Protein 9BK7 (pdb70)

Sequence (102 aa):
PKTVVVRLSPSMNEEQAAEIGREAGKAALAAGDRLVFVGPADQSYAAMKAAMEAGLPEVTMYALDFSDAESALKAAEVAEDEGDEEVAEVAREIAEEIKAGG

Radius of gyration: 13.15 Å; Cα contacts (8 Å, |Δi|>4): 170; chains: 1; bounding box: 32×33×23 Å

Foldseek 3Di:
DAEDEAEDEPVDDLVRLLVQLLVVLLVCVVVVYAYEYEYADPSPVNSVVNSVVNPDVDYHYLHAHPPDLVRRLVSLVVQLVDDDPVSVVSSVVSNVCSVPPD

Structure (mmCIF, N/CA/C/O backbone):
data_9BK7
#
_entry.id   9BK7
#
_cell.length_a   75.334
_cell.length_b   75.334
_cell.length_c   108.344
_cell.angle_alpha   90.000
_cell.angle_beta   90.000
_cell.angle_gamma   90.000
#
_symmetry.space_group_name_H-M   'I 41 2 2'
#
loop_
_atom_site.group_PDB
_atom_site.id
_atom_site.type_symbol
_atom_site.label_atom_id
_atom_site.label_alt_id
_atom_site.label_comp_id
_atom_site.label_asym_id
_atom_site.label_entity_id
_atom_site.label_seq_id
_atom_site.pdbx_PDB_ins_code
_atom_site.Cartn_x
_atom_site.Cartn_y
_atom_site.Cartn_z
_atom_site.occupancy
_atom_site.B_iso_or_equiv
_atom_site.auth_seq_id
_atom_site.auth_comp_id
_atom_site.auth_asym_id
_atom_site.auth_atom_id
_atom_site.pdbx_PDB_model_num
ATOM 1 N N . PRO A 1 5 ? 12.34808 -12.18429 -16.49304 1.000 110.02359 1 PRO A N 1
ATOM 2 C CA . PRO A 1 5 ? 12.05239 -13.30589 -15.59311 1.000 100.68404 1 PRO A CA 1
ATOM 3 C C . PRO A 1 5 ? 13.11765 -14.40716 -15.64506 1.000 100.72006 1 PRO A C 1
ATOM 4 O O . PRO A 1 5 ? 13.70926 -14.64018 -16.70125 1.000 108.36782 1 PRO A O 1
ATOM 8 N N . LYS A 1 6 ? 13.35430 -15.06592 -14.51140 1.000 86.50426 2 LYS A N 1
ATOM 9 C CA . LYS A 1 6 ? 14.33459 -16.14105 -14.42863 1.000 86.18681 2 LYS A CA 1
ATOM 10 C C . LYS A 1 6 ? 13.80413 -17.39771 -15.11370 1.000 79.00574 2 LYS A C 1
ATOM 11 O O . LYS A 1 6 ? 12.59444 -17.62819 -15.19127 1.000 74.43946 2 LYS A O 1
ATOM 17 N N . THR A 1 7 ? 14.72214 -18.19969 -15.64086 1.000 71.58152 3 THR A N 1
ATOM 18 C CA . THR A 1 7 ? 14.37450 -19.45854 -16.28124 1.000 72.34703 3 THR A CA 1
ATOM 19 C C . THR A 1 7 ? 14.57071 -20.60329 -15.29430 1.000 58.47103 3 THR A C 1
ATOM 20 O O . THR A 1 7 ? 15.60822 -20.68667 -14.62784 1.000 68.41331 3 THR A O 1
ATOM 24 N N . VAL A 1 8 ? 13.56063 -21.46340 -15.18696 1.000 57.19677 4 VAL A N 1
ATOM 25 C CA . VAL A 1 8 ? 13.63515 -22.70721 -14.42652 1.000 56.00351 4 VAL A CA 1
ATOM 26 C C . VAL A 1 8 ? 13.68075 -23.86014 -15.42053 1.000 49.94300 4 VAL A C 1
ATOM 27 O O . VAL A 1 8 ? 12.75789 -24.03242 -16.22744 1.000 60.03560 4 VAL A O 1
ATOM 31 N N . VAL A 1 9 ? 14.74626 -24.65258 -15.36341 1.000 46.86679 5 VAL A N 1
ATOM 32 C CA . VAL A 1 9 ? 14.93166 -25.78109 -16.26780 1.000 48.81883 5 VAL A CA 1
ATOM 33 C C . VAL A 1 9 ? 14.51139 -27.06130 -15.55775 1.000 48.92469 5 VAL A C 1
ATOM 34 O O . VAL A 1 9 ? 14.88520 -27.29923 -14.40260 1.000 44.88412 5 VAL A O 1
ATOM 38 N N . VAL A 1 10 ? 13.71938 -27.87700 -16.24240 1.000 50.30499 6 VAL A N 1
ATOM 39 C CA . VAL A 1 10 ? 13.21837 -29.13388 -15.70632 1.000 46.99994 6 VAL A CA 1
ATOM 40 C C . VAL A 1 10 ? 13.87264 -30.26957 -16.47992 1.000 50.75511 6 VAL A C 1
ATOM 41 O O . VAL A 1 10 ? 13.77503 -30.32680 -17.71373 1.000 40.10281 6 VAL A O 1
ATOM 45 N N . ARG A 1 11 ? 14.53297 -31.17353 -15.75550 1.000 52.41418 7 ARG A N 1
ATOM 46 C CA . ARG A 1 11 ? 15.19455 -32.33441 -16.34026 1.000 50.49277 7 ARG A CA 1
ATOM 47 C C . ARG A 1 11 ? 14.25635 -33.53338 -16.26676 1.000 59.11047 7 ARG A C 1
ATOM 48 O O . ARG A 1 11 ? 13.80268 -33.90685 -15.17938 1.000 57.40365 7 ARG A O 1
ATOM 56 N N . LEU A 1 12 ? 13.97679 -34.13577 -17.42024 1.000 51.49786 8 LEU A N 1
ATOM 57 C CA . LEU A 1 12 ? 13.07024 -35.26975 -17.52342 1.000 54.64618 8 LEU A CA 1
ATOM 58 C C . LEU A 1 12 ? 13.85345 -36.49586 -17.96451 1.000 66.40459 8 LEU A C 1
ATOM 59 O O . LEU A 1 12 ? 14.66175 -36.42153 -18.89647 1.000 74.88427 8 LEU A O 1
ATOM 64 N N . SER A 1 13 ? 13.61570 -37.61581 -17.29261 1.000 72.06094 9 SER A N 1
ATOM 65 C CA . SER A 1 13 ? 14.35684 -38.84465 -17.53595 1.000 77.67948 9 SER A CA 1
ATOM 66 C C . SER A 1 13 ? 13.50632 -39.84280 -18.31324 1.000 77.99827 9 SER A C 1
ATOM 67 O O . SER A 1 13 ? 12.28304 -39.89259 -18.12779 1.000 74.33327 9 SER A O 1
ATOM 70 N N . PRO A 1 14 ? 14.11283 -40.64178 -19.19779 1.000 76.02184 10 PRO A N 1
ATOM 71 C CA . PRO A 1 14 ? 13.32835 -41.66067 -19.91884 1.000 69.28538 10 PRO A CA 1
ATOM 72 C C . PRO A 1 14 ? 12.74875 -42.73660 -19.01414 1.000 69.7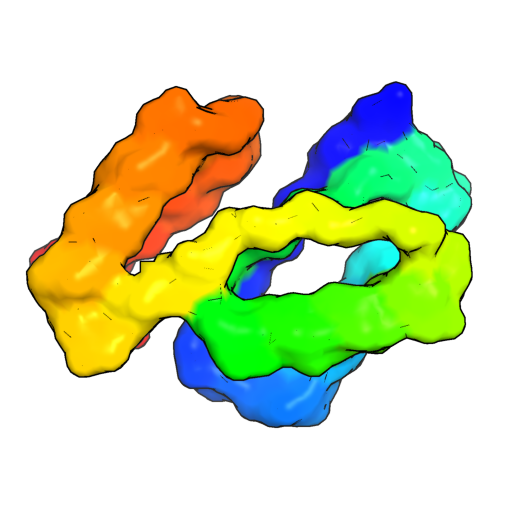1350 10 PRO A C 1
ATOM 73 O O . PRO A 1 14 ? 11.85093 -43.46869 -19.44768 1.000 83.33090 10 PRO A O 1
ATOM 77 N N . SER A 1 15 ? 13.22886 -42.85662 -17.77442 1.000 66.06256 11 SER A N 1
ATOM 78 C CA . SER A 1 15 ? 12.66498 -43.80700 -16.82332 1.000 69.74636 11 SER A CA 1
ATOM 79 C C . SER A 1 15 ? 11.40154 -43.28681 -16.14854 1.000 72.94335 11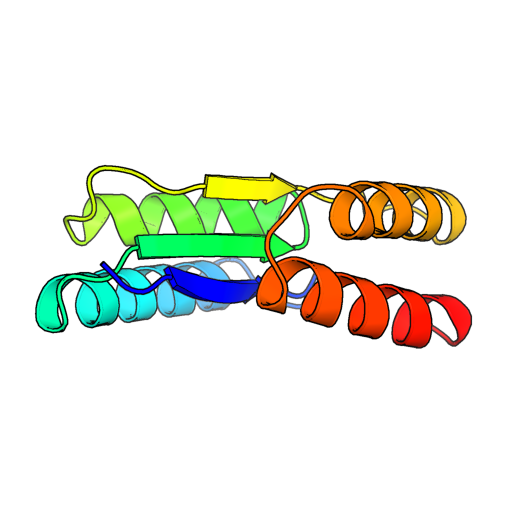 SER A C 1
ATOM 80 O O . SER A 1 15 ? 10.65807 -44.07931 -15.55940 1.000 79.05523 11 SER A O 1
ATOM 83 N N . MET A 1 16 ? 11.15807 -41.97932 -16.20529 1.000 81.13816 12 MET A N 1
ATOM 84 C CA . MET A 1 16 ? 9.94499 -41.40592 -15.64047 1.000 64.78159 12 MET A CA 1
ATOM 85 C C . MET A 1 16 ? 8.71924 -41.98765 -16.32519 1.000 68.60758 12 MET A C 1
ATOM 86 O O . MET A 1 16 ? 8.68964 -42.14833 -17.54863 1.000 72.19010 12 MET A O 1
ATOM 91 N N . ASN A 1 17 ? 7.69942 -42.29859 -15.53503 1.000 61.23267 13 ASN A N 1
ATOM 92 C CA . ASN A 1 17 ? 6.46635 -42.79903 -16.11110 1.000 62.85197 13 ASN A CA 1
ATOM 93 C C . ASN A 1 17 ? 5.53387 -41.63215 -16.43893 1.000 64.79541 13 ASN A C 1
ATOM 94 O O . ASN A 1 17 ? 5.86913 -40.45407 -16.27374 1.000 60.72815 13 ASN A O 1
ATOM 99 N N . GLU A 1 18 ? 4.33941 -41.97744 -16.91366 1.000 62.12988 14 GLU A N 1
ATOM 100 C CA . GLU A 1 18 ? 3.36278 -40.97092 -17.30860 1.000 56.79669 14 GLU A CA 1
ATOM 101 C C . GLU A 1 18 ? 2.91872 -40.13303 -16.11344 1.000 56.11649 14 GLU A C 1
ATOM 102 O O . GLU A 1 18 ? 2.75680 -38.91066 -16.22167 1.000 55.70551 14 GLU A O 1
ATOM 108 N N . GLU A 1 19 ? 2.75291 -40.77356 -14.95507 0.970 54.62143 15 GLU A N 1
ATOM 109 C CA . GLU A 1 19 ? 2.30661 -40.07922 -13.75270 0.970 49.39859 15 GLU A CA 1
ATOM 110 C C . GLU A 1 19 ? 3.39060 -39.17208 -13.17821 0.970 51.50501 15 GLU A C 1
ATOM 111 O O . GLU A 1 19 ? 3.08755 -38.08531 -12.66891 0.970 52.45747 15 GLU A O 1
ATOM 117 N N . GLN A 1 20 ? 4.65248 -39.61380 -13.20974 1.000 46.76437 16 GLN A N 1
ATOM 118 C CA . GLN A 1 20 ? 5.72895 -38.80348 -12.64416 1.000 54.97165 16 GLN A CA 1
ATOM 119 C C . GLN A 1 20 ? 5.97773 -37.56067 -13.48291 1.000 64.05496 16 GLN A C 1
ATOM 120 O O . GLN A 1 20 ? 6.19951 -36.47139 -12.93993 1.000 59.91240 16 GLN A O 1
ATOM 126 N N . ALA A 1 21 ? 5.95623 -37.70904 -14.80921 1.000 46.21407 17 ALA A N 1
ATOM 127 C CA . ALA A 1 21 ? 6.17993 -36.56653 -15.68469 1.000 48.25750 17 ALA A CA 1
ATOM 128 C C . ALA A 1 21 ? 5.07104 -35.53332 -15.53069 1.000 46.03225 17 ALA A C 1
ATOM 129 O O . ALA A 1 21 ? 5.33801 -34.32600 -15.51989 1.000 44.36843 17 ALA A O 1
ATOM 131 N N . ALA A 1 22 ? 3.82338 -35.98858 -15.38511 1.000 49.69917 18 ALA A N 1
ATOM 132 C CA . ALA A 1 22 ? 2.71280 -35.06055 -15.18898 1.000 42.47127 18 ALA A CA 1
ATOM 133 C C . ALA A 1 22 ? 2.82844 -34.33011 -13.85651 1.000 61.33411 18 ALA A C 1
ATOM 134 O O . ALA A 1 22 ? 2.62117 -33.11163 -13.79068 1.000 62.00810 18 ALA A O 1
ATOM 136 N N . GLU A 1 23 ? 3.15915 -35.05981 -12.78585 1.000 50.30095 19 GLU A N 1
ATOM 137 C CA . GLU A 1 23 ? 3.32118 -34.44245 -11.47146 1.000 58.03582 19 GLU A CA 1
ATOM 138 C C . GLU A 1 23 ? 4.40619 -33.37531 -11.49276 1.000 56.38479 19 GLU A C 1
ATOM 139 O O . GLU A 1 23 ? 4.21040 -32.25730 -10.99730 1.000 48.31825 19 GLU A O 1
ATOM 145 N N . ILE A 1 24 ? 5.56776 -33.71197 -12.05821 1.000 50.44681 20 ILE A N 1
ATOM 146 C CA . ILE A 1 24 ? 6.67740 -32.76696 -12.12830 1.000 43.98370 20 ILE A CA 1
ATOM 147 C C . ILE A 1 24 ? 6.27604 -31.52607 -12.91560 1.000 56.67858 20 ILE A C 1
ATOM 148 O O . ILE A 1 24 ? 6.56860 -30.39418 -12.50685 1.000 49.72378 20 ILE A O 1
ATOM 153 N N . GLY A 1 25 ? 5.58737 -31.71301 -14.04828 1.000 47.73229 21 GLY A N 1
ATOM 154 C CA . GLY A 1 25 ? 5.13082 -30.57096 -14.82554 1.000 47.97241 21 GLY A CA 1
ATOM 155 C C . GLY A 1 25 ? 4.18601 -29.66871 -14.04964 1.000 54.60140 21 GLY A C 1
ATOM 156 O O . GLY A 1 25 ? 4.39810 -28.45501 -13.96046 1.000 46.20137 21 GLY A O 1
ATOM 157 N N . ARG A 1 26 ? 3.13075 -30.25575 -13.47413 1.000 45.25897 22 ARG A N 1
ATOM 158 C CA . ARG A 1 26 ? 2.15609 -29.47569 -12.71543 1.000 49.18272 22 ARG A CA 1
ATOM 159 C C . ARG A 1 26 ? 2.82761 -28.67317 -11.60629 1.000 62.94685 22 ARG A C 1
ATOM 160 O O . ARG A 1 26 ? 2.55652 -27.47753 -11.43412 1.000 51.38484 22 ARG A O 1
ATOM 168 N N . GLU A 1 27 ? 3.70849 -29.31918 -10.83840 1.000 50.82146 23 GLU A N 1
ATOM 169 C CA . GLU A 1 27 ? 4.38487 -28.62425 -9.74849 1.000 47.53532 23 GLU A CA 1
ATOM 170 C C . GLU A 1 27 ? 5.33061 -27.55117 -10.27117 1.000 54.83063 23 GLU A C 1
ATOM 171 O O . GLU A 1 27 ? 5.38542 -26.44484 -9.72062 1.000 56.42490 23 GLU A O 1
ATOM 177 N N . ALA A 1 28 ? 6.09040 -27.85912 -11.32441 1.000 49.59033 24 ALA A N 1
ATOM 178 C CA . ALA A 1 28 ? 6.97891 -26.85673 -11.90241 1.000 51.58128 24 ALA A CA 1
ATOM 179 C C . ALA A 1 28 ? 6.18835 -25.68018 -12.45758 1.000 58.21576 24 ALA A C 1
ATOM 180 O O . ALA A 1 28 ? 6.60017 -24.52173 -12.31268 1.000 53.48463 24 ALA A O 1
ATOM 182 N N . GLY A 1 29 ? 5.04823 -25.95956 -13.09637 1.000 47.05572 25 GLY A N 1
ATOM 183 C CA . GLY A 1 29 ? 4.20984 -24.88331 -13.59714 1.000 52.01503 25 GLY A CA 1
ATOM 184 C C . GLY A 1 29 ? 3.62187 -24.03850 -12.48351 1.000 61.15573 25 GLY A C 1
ATOM 185 O O . GLY A 1 29 ? 3.59249 -22.80730 -12.57767 1.000 57.25243 25 GLY A O 1
ATOM 186 N N . LYS A 1 30 ? 3.15049 -24.68584 -11.41208 1.000 56.08154 26 LYS A N 1
ATOM 187 C CA . LYS A 1 30 ? 2.63695 -23.94023 -10.26739 1.000 61.02745 26 LYS A CA 1
ATOM 188 C C . LYS A 1 30 ? 3.74496 -23.13977 -9.58911 1.000 60.70045 26 LYS A C 1
ATOM 189 O O . LYS A 1 30 ? 3.52218 -22.00280 -9.15616 1.000 59.30749 26 LYS A O 1
ATOM 195 N N . ALA A 1 31 ? 4.95083 -23.70993 -9.49791 1.000 52.48195 27 ALA A N 1
ATOM 196 C CA . ALA A 1 31 ? 6.05654 -22.99453 -8.86599 1.000 51.71294 27 ALA A CA 1
ATOM 197 C C . ALA A 1 31 ? 6.53231 -21.83201 -9.72779 1.000 64.07809 27 ALA A C 1
ATOM 198 O O . ALA A 1 31 ? 6.89623 -20.77301 -9.20163 1.000 61.65909 27 ALA A O 1
ATOM 200 N N . ALA A 1 32 ? 6.54395 -22.01308 -11.05358 1.000 65.88745 28 ALA A N 1
ATOM 201 C CA . ALA A 1 32 ? 6.97371 -20.94048 -11.94621 1.000 56.21395 28 ALA A CA 1
ATOM 202 C C . ALA A 1 32 ? 6.00196 -19.77171 -11.90704 1.000 60.01909 28 ALA A C 1
ATOM 203 O O . ALA A 1 32 ? 6.41559 -18.60881 -11.97170 1.000 65.03319 28 ALA A O 1
ATOM 205 N N . LEU A 1 33 ? 4.70631 -20.06105 -11.80074 1.000 63.63184 29 LEU A N 1
ATOM 206 C CA . LEU A 1 33 ? 3.71774 -18.99374 -11.72857 1.000 63.36029 29 LEU A CA 1
ATOM 207 C C . LEU A 1 33 ? 3.87105 -18.17648 -10.45276 1.000 76.73071 29 LEU A C 1
ATOM 208 O O . LEU A 1 33 ? 3.67789 -16.95558 -10.47473 1.000 85.05620 29 LEU A O 1
ATOM 213 N N . ALA A 1 34 ? 4.22981 -18.82566 -9.34070 1.000 66.52399 30 ALA A N 1
ATOM 214 C CA . ALA A 1 34 ? 4.36620 -18.11182 -8.07508 1.000 68.73356 30 ALA A CA 1
ATOM 215 C C . ALA A 1 34 ? 5.53139 -17.12824 -8.10944 1.000 72.35653 30 ALA A C 1
ATOM 216 O O . ALA A 1 34 ? 5.40741 -15.99671 -7.62696 1.000 82.47052 30 ALA A O 1
ATOM 218 N N . ALA A 1 35 ? 6.66869 -17.53629 -8.67494 1.000 75.33760 31 ALA A N 1
ATOM 219 C CA . ALA A 1 35 ? 7.84153 -16.67490 -8.75438 1.000 66.16585 31 ALA A CA 1
ATOM 220 C C . ALA A 1 35 ? 7.83745 -15.76832 -9.97485 1.000 62.11701 31 ALA A C 1
ATOM 221 O O . ALA A 1 35 ? 8.65468 -14.84389 -10.04087 1.000 74.57578 31 ALA A O 1
ATOM 223 N N . GLY A 1 36 ? 6.94237 -16.00280 -10.93059 1.000 62.23633 32 GLY A N 1
ATOM 224 C CA . GLY A 1 36 ? 6.97793 -15.29074 -12.19184 1.000 68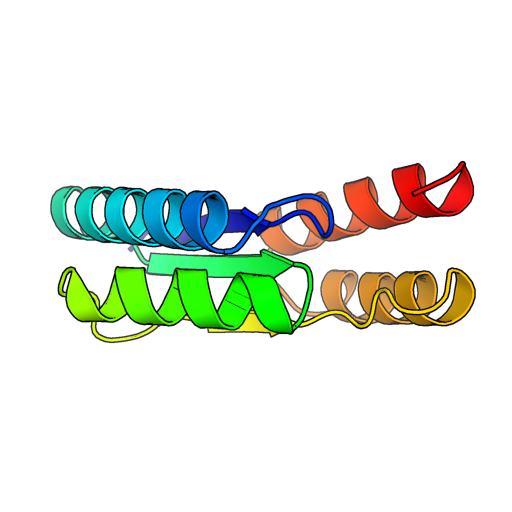.87903 32 GLY A CA 1
ATOM 225 C C . GLY A 1 36 ? 8.17643 -15.66764 -13.04361 1.000 75.12101 32 GLY A C 1
ATOM 226 O O . GLY A 1 36 ? 8.85596 -14.79062 -13.58696 1.000 71.35909 32 GLY A O 1
ATOM 227 N N . ASP A 1 37 ? 8.44495 -16.96649 -13.17100 1.000 70.62628 33 ASP A N 1
ATOM 228 C CA . ASP A 1 37 ? 9.59870 -17.47776 -13.89945 1.000 74.83474 33 ASP A CA 1
ATOM 229 C C . ASP A 1 37 ? 9.17128 -18.20320 -15.17180 1.000 72.28246 33 ASP A C 1
ATOM 230 O O . ASP A 1 37 ? 7.99678 -18.51821 -15.38376 1.000 60.36115 33 ASP A O 1
ATOM 235 N N . ARG A 1 38 ? 10.16065 -18.46462 -16.02224 1.000 64.99537 34 ARG A N 1
ATOM 236 C CA . ARG A 1 38 ? 9.97874 -19.17390 -17.27874 1.000 54.13070 34 ARG A CA 1
ATOM 237 C C . ARG A 1 38 ? 10.39106 -20.62920 -17.10843 1.000 52.58459 34 ARG A C 1
ATOM 238 O O . ARG A 1 38 ? 11.20814 -20.96546 -16.24870 1.000 63.69573 34 ARG A O 1
ATOM 246 N N . LEU A 1 39 ? 9.81911 -21.49161 -17.94029 1.000 54.26199 35 LEU A N 1
ATOM 247 C CA . LEU A 1 39 ? 9.95194 -22.93338 -17.78603 1.000 54.46836 35 LEU A CA 1
ATOM 248 C C . LEU A 1 39 ? 10.51566 -23.53741 -19.06148 1.000 51.54134 35 LEU A C 1
ATOM 249 O O . LEU A 1 39 ? 9.90507 -23.42944 -20.13049 1.000 51.10132 35 LEU A O 1
ATOM 254 N N . VAL A 1 40 ? 11.67529 -24.17540 -18.94146 1.000 61.02045 36 VAL A N 1
ATOM 255 C CA . VAL A 1 40 ? 12.33523 -24.86856 -20.03872 1.000 37.63083 36 VAL A CA 1
ATOM 256 C C . VAL A 1 40 ? 12.47231 -26.33499 -19.63954 1.000 47.40182 36 VAL A C 1
ATOM 257 O O . VAL A 1 40 ? 12.89569 -26.63964 -18.51790 1.000 59.94898 36 VAL A O 1
ATOM 261 N N . PHE A 1 41 ? 12.10440 -27.23920 -20.54053 1.000 53.44459 37 PHE A N 1
ATOM 262 C CA . PHE A 1 41 ? 12.18024 -28.67190 -20.29065 1.000 43.88476 37 PHE A CA 1
ATOM 263 C C . PHE A 1 41 ? 13.25984 -29.28645 -21.16638 1.000 51.61692 37 PHE A C 1
ATOM 264 O O . PHE A 1 41 ? 13.36803 -28.96173 -22.35413 1.000 56.23537 37 PHE A O 1
ATOM 272 N N . VAL A 1 42 ? 14.05413 -30.17542 -20.57694 1.000 46.55195 38 VAL A N 1
ATOM 273 C CA . VAL A 1 42 ? 15.03759 -30.95932 -21.31194 1.000 42.57514 38 VAL A CA 1
ATOM 274 C C . VAL A 1 42 ? 14.80002 -32.42361 -20.96959 1.000 45.65353 38 VAL A C 1
ATOM 275 O O . VAL A 1 42 ? 14.80701 -32.79351 -19.79061 1.000 66.39887 38 VAL A O 1
ATOM 279 N N . GLY A 1 43 ? 14.57272 -33.24889 -21.99227 1.000 49.67371 39 GLY A N 1
ATOM 280 C CA . GLY A 1 43 ? 14.34552 -34.66095 -21.78813 1.000 63.15879 39 GLY A CA 1
ATOM 281 C C . GLY A 1 43 ? 13.85839 -35.38537 -23.02780 1.000 59.80645 39 GLY A C 1
ATOM 282 O O . GLY A 1 43 ? 13.95300 -34.88216 -24.15249 1.000 53.92284 39 GLY A O 1
ATOM 283 N N . PRO A 1 44 ? 13.31733 -36.59717 -22.83938 1.000 68.29661 40 PRO A N 1
ATOM 284 C CA . PRO A 1 44 ? 12.82179 -37.37335 -23.98517 1.000 55.25300 40 PRO A CA 1
ATOM 285 C C . PRO A 1 44 ? 11.56957 -36.77796 -24.60412 1.000 58.35487 40 PRO A C 1
ATOM 286 O O . PRO A 1 44 ? 11.04021 -35.76760 -24.13456 1.000 69.64041 40 PRO A O 1
ATOM 290 N N . ALA A 1 45 ? 11.08014 -37.42515 -25.65943 1.000 78.06474 41 ALA A N 1
ATOM 291 C CA . ALA A 1 45 ? 9.91955 -36.91837 -26.38059 1.000 59.65819 41 ALA A CA 1
ATOM 292 C C . ALA A 1 45 ? 8.63482 -37.10471 -25.57746 1.000 71.62398 41 ALA A C 1
ATOM 293 O O . ALA A 1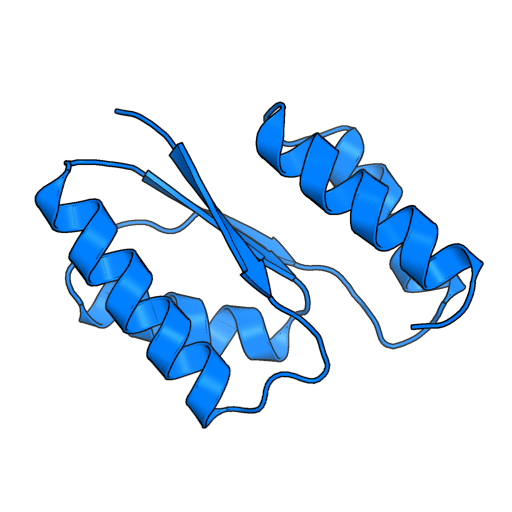 45 ? 7.89374 -36.14206 -25.34032 1.000 58.35175 41 ALA A O 1
ATOM 295 N N . ASP A 1 46 ? 8.35694 -38.34357 -25.15055 1.000 73.49698 42 ASP A N 1
ATOM 296 C CA . ASP A 1 46 ? 7.06324 -38.67043 -24.55315 1.000 65.39280 42 ASP A CA 1
ATOM 297 C C . ASP A 1 46 ? 6.88217 -37.99742 -23.19971 1.000 71.03375 42 ASP A C 1
ATOM 298 O O . ASP A 1 46 ? 5.84126 -37.38201 -22.93624 1.000 62.19242 42 ASP A O 1
ATOM 303 N N . GLN A 1 47 ? 7.87714 -38.12907 -22.31837 1.000 65.71633 43 GLN A N 1
ATOM 304 C CA . GLN A 1 47 ? 7.76880 -37.55373 -20.98271 1.000 64.02176 43 GLN A CA 1
ATOM 305 C C . GLN A 1 47 ? 7.61602 -36.04069 -21.03681 1.000 59.45127 43 GLN A C 1
ATOM 306 O O . GLN A 1 47 ? 6.90101 -35.45948 -20.21448 1.000 63.94292 43 GLN A O 1
ATOM 312 N N . SER A 1 48 ? 8.25812 -35.38960 -22.00613 1.000 60.43621 44 SER A N 1
ATOM 313 C CA . SER A 1 48 ? 8.20138 -33.93690 -22.09095 1.000 64.37883 44 SER A CA 1
ATOM 314 C C . SER A 1 48 ? 6.84971 -33.42979 -22.58526 1.000 61.51011 44 SER A C 1
ATOM 315 O O . SER A 1 48 ? 6.49060 -32.28432 -22.29898 1.000 58.73070 44 SER A O 1
ATOM 318 N N . TYR A 1 49 ? 6.08927 -34.24367 -23.31920 1.000 58.93778 45 TYR A N 1
ATOM 319 C CA . TYR A 1 49 ? 4.71540 -33.86433 -23.64098 1.000 61.70703 45 TYR A CA 1
ATOM 320 C C . TYR A 1 49 ? 3.85767 -33.79004 -22.38384 1.000 60.98374 45 TYR A C 1
ATOM 321 O O . TYR A 1 49 ? 3.26385 -32.74656 -22.08193 1.000 64.93929 45 TYR A O 1
ATOM 330 N N . ALA A 1 50 ? 3.77908 -34.90445 -21.64261 1.000 64.30081 46 ALA A N 1
ATOM 331 C CA . ALA A 1 50 ? 2.95485 -34.96656 -20.43601 1.000 60.43125 46 ALA A CA 1
ATOM 332 C C . ALA A 1 50 ? 3.33415 -33.88007 -19.44083 1.000 56.28303 46 ALA A C 1
ATOM 333 O O . ALA A 1 50 ? 2.46008 -33.25364 -18.82817 1.000 52.65162 46 ALA A O 1
ATOM 335 N N . ALA A 1 51 ? 4.63619 -33.64597 -19.26643 1.000 50.11364 47 ALA A N 1
ATOM 336 C CA . ALA A 1 51 ? 5.08612 -32.59135 -18.36644 1.000 57.33837 47 ALA A CA 1
ATOM 337 C C . ALA A 1 51 ? 4.63882 -31.21903 -18.85638 1.000 64.34219 47 ALA A C 1
ATOM 338 O O . ALA A 1 51 ? 4.19096 -30.38460 -18.05914 1.000 51.52232 47 ALA A O 1
ATOM 340 N N . MET A 1 52 ? 4.72943 -30.97099 -20.16569 1.000 57.23953 48 MET A N 1
ATOM 341 C CA . MET A 1 52 ? 4.38004 -29.65134 -20.68021 1.000 54.32047 48 MET A CA 1
ATOM 342 C C . MET A 1 52 ? 2.87089 -29.43429 -20.67828 1.000 56.68750 48 MET A C 1
ATOM 343 O O . MET A 1 52 ? 2.39983 -28.32372 -20.40068 1.000 51.99020 48 MET A O 1
ATOM 348 N N . LYS A 1 53 ? 2.09707 -30.47720 -20.99381 1.000 53.82650 49 LYS A N 1
ATOM 349 C CA . LYS A 1 53 ? 0.64459 -30.38889 -20.86172 1.000 63.66330 49 LYS A CA 1
ATOM 350 C C . LYS A 1 53 ? 0.24734 -29.98748 -19.44670 1.000 63.94199 49 LYS A C 1
ATOM 3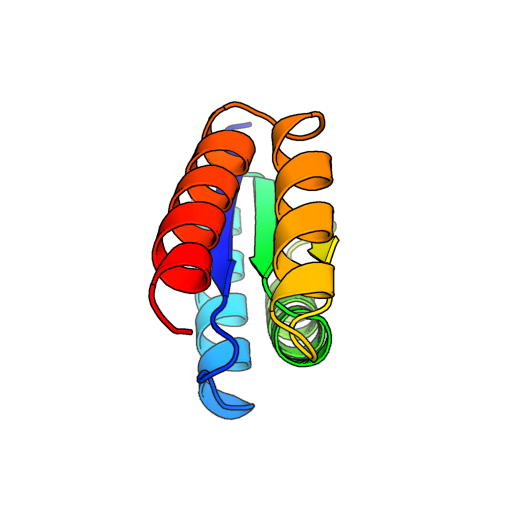51 O O . LYS A 1 53 ? -0.57570 -29.08427 -19.25183 1.000 57.23009 49 LYS A O 1
ATOM 357 N N . ALA A 1 54 ? 0.83465 -30.64768 -18.44167 1.000 65.00560 50 ALA A N 1
ATOM 358 C CA . ALA A 1 54 ? 0.47594 -30.37654 -17.05349 1.000 44.97851 50 ALA A CA 1
ATOM 359 C C . ALA A 1 54 ? 0.90503 -28.98081 -16.61474 1.000 42.42012 50 ALA A C 1
ATOM 360 O O . ALA A 1 54 ? 0.22731 -28.35505 -15.78765 1.000 56.26968 50 ALA A O 1
ATOM 362 N N . ALA A 1 55 ? 2.02063 -28.47813 -17.14937 1.000 49.23879 51 ALA A N 1
ATOM 363 C CA . ALA A 1 55 ? 2.46339 -27.13229 -16.80028 1.000 47.09561 51 ALA A CA 1
ATOM 364 C C . ALA A 1 55 ? 1.56515 -26.06597 -17.42225 1.000 59.81084 51 ALA A C 1
ATOM 365 O O . ALA A 1 55 ? 1.28247 -25.04486 -16.78468 1.000 50.11689 51 ALA A O 1
ATOM 367 N N . MET A 1 56 ? 1.10509 -26.27077 -18.66510 1.000 65.75662 52 MET A N 1
ATOM 368 C CA . MET A 1 56 ? 0.21269 -25.27868 -19.26142 1.000 57.01545 52 MET A CA 1
ATOM 369 C C . MET A 1 56 ? -1.17273 -25.34031 -18.63293 1.000 58.06705 52 MET A C 1
ATOM 370 O O . MET A 1 56 ? -1.82762 -24.30493 -18.46271 1.000 56.84711 52 MET A O 1
ATOM 375 N N . GLU A 1 57 ? -1.63701 -26.54682 -18.28604 1.000 59.97677 53 GLU A N 1
ATOM 376 C CA . GLU A 1 57 ? -2.91203 -26.67765 -17.58651 1.000 53.90003 53 GLU A CA 1
ATOM 377 C C . GLU A 1 57 ? -2.85355 -26.04257 -16.20391 1.000 58.48447 53 GLU A C 1
ATOM 378 O O . GLU A 1 57 ? -3.87846 -25.57826 -15.68903 1.000 53.60895 53 GLU A O 1
ATOM 384 N N . ALA A 1 58 ? -1.66689 -26.00658 -15.59253 1.000 51.11610 54 ALA A N 1
ATOM 385 C CA . ALA A 1 58 ? -1.48009 -25.29975 -14.33052 1.000 50.87982 54 ALA A CA 1
ATOM 386 C C . ALA A 1 58 ? -1.46450 -23.78241 -14.49139 1.000 54.53564 54 ALA A C 1
ATOM 387 O O . ALA A 1 58 ? -1.30706 -23.07717 -13.49165 1.000 56.99247 54 ALA A O 1
ATOM 389 N N . GLY A 1 59 ? -1.60210 -23.26184 -15.70801 1.000 66.68496 55 GLY A N 1
ATOM 390 C CA . GLY A 1 59 ? -1.66003 -21.83314 -15.92299 1.000 63.15032 55 GLY A CA 1
ATOM 391 C C . GLY A 1 59 ? -0.42282 -21.18834 -16.51067 1.000 63.26547 55 GLY A C 1
ATOM 392 O O . GLY A 1 59 ? -0.33590 -19.95645 -16.50777 1.000 65.11972 55 GLY A O 1
ATOM 393 N N . LEU A 1 60 ? 0.52718 -21.95660 -17.00022 1.000 60.36324 56 LEU A N 1
ATOM 394 C CA . LEU A 1 60 ? 1.66318 -21.34408 -17.68269 1.000 66.53167 56 LEU A CA 1
ATOM 395 C C . LEU A 1 60 ? 1.33409 -21.16850 -19.16177 1.000 72.32957 56 LEU A C 1
ATOM 396 O O . LEU A 1 60 ? 0.83103 -22.10646 -19.79044 1.000 69.70539 56 LEU A O 1
ATOM 401 N N . PRO A 1 61 ? 1.57285 -19.98902 -19.74957 1.000 65.18080 57 PRO A N 1
ATOM 402 C CA . PRO A 1 61 ? 1.14876 -19.76405 -21.13999 1.000 68.59927 57 PRO A CA 1
ATOM 403 C C . PRO A 1 61 ? 2.10494 -20.34935 -22.16822 1.000 61.80366 57 PRO A C 1
ATOM 404 O O . PRO A 1 61 ? 1.69151 -20.70057 -23.27623 1.000 64.34391 57 PRO A O 1
ATOM 408 N N . GLU A 1 62 ? 3.38365 -20.45244 -21.81966 1.000 63.46633 58 GLU A N 1
ATOM 409 C CA . GLU A 1 62 ? 4.40197 -20.89494 -22.75682 1.000 48.66874 58 GLU A CA 1
ATOM 410 C C . GLU A 1 62 ? 5.35943 -21.85007 -22.05828 1.000 60.42641 58 GLU A C 1
ATOM 411 O O . GLU A 1 62 ? 5.61039 -21.73906 -20.85478 1.000 62.82254 58 GLU A O 1
ATOM 417 N N . VAL A 1 63 ? 5.90357 -22.78371 -22.83505 1.000 50.10989 59 VAL A N 1
ATOM 418 C CA . VAL A 1 63 ? 6.87625 -23.75306 -22.34975 1.000 48.36362 59 VAL A CA 1
ATOM 419 C C . VAL A 1 63 ? 7.84586 -24.03538 -23.49217 1.000 48.01618 59 VAL A C 1
ATOM 420 O O . VAL A 1 63 ? 7.41758 -24.41369 -24.58746 1.000 54.10086 59 VAL A O 1
ATOM 424 N N . THR A 1 64 ? 9.14237 -23.83341 -23.24951 1.000 49.15316 60 THR A N 1
ATOM 425 C CA . THR A 1 64 ? 10.17839 -24.21431 -24.20489 1.000 51.17794 60 THR A CA 1
ATOM 426 C C . THR A 1 64 ? 10.70297 -25.60240 -23.86702 1.000 51.49237 60 THR A C 1
ATOM 427 O O . THR A 1 64 ? 10.96546 -25.90992 -22.70327 1.000 54.88610 60 THR A O 1
ATOM 431 N N . MET A 1 65 ? 10.85479 -26.44283 -24.88584 1.000 46.03873 61 MET A N 1
ATOM 432 C CA . MET A 1 65 ? 11.36695 -27.78904 -24.68015 1.000 52.95230 61 MET A CA 1
ATOM 433 C C . MET A 1 65 ? 12.49663 -28.10961 -25.64209 1.000 54.45206 61 MET A C 1
ATOM 434 O O . MET A 1 65 ? 12.46610 -27.71920 -26.81230 1.000 49.04351 61 MET A O 1
ATOM 439 N N . TYR A 1 66 ? 13.48189 -28.84020 -25.13390 1.000 50.17961 62 TYR A N 1
ATOM 440 C CA . TYR A 1 66 ? 14.54904 -29.42838 -25.93197 1.000 45.64729 62 TYR A CA 1
ATOM 441 C C . TYR A 1 66 ? 14.29826 -30.93522 -25.93366 1.000 48.20857 62 TYR A C 1
ATOM 442 O O . TYR A 1 66 ? 14.67697 -31.64645 -25.00382 1.000 50.77199 62 TYR A O 1
ATOM 451 N N . ALA A 1 67 ? 13.62714 -31.41105 -26.97836 1.000 52.93166 63 ALA A N 1
ATOM 452 C CA . ALA A 1 67 ? 13.22266 -32.80719 -27.05486 1.000 51.18288 63 ALA A CA 1
ATOM 453 C C . ALA A 1 67 ? 14.33738 -33.65017 -27.65521 1.000 54.31198 63 ALA A C 1
ATOM 454 O O . ALA A 1 67 ? 14.82384 -33.36659 -28.75512 1.000 56.30925 63 ALA A O 1
ATOM 456 N N . LEU A 1 68 ? 14.72331 -34.69918 -26.93603 1.000 56.00488 64 LEU A N 1
ATOM 457 C CA . LEU A 1 68 ? 15.86508 -35.52996 -27.28022 1.000 44.70320 64 LEU A CA 1
ATOM 458 C C . LEU A 1 68 ? 15.37624 -36.92967 -27.62907 1.000 56.66230 64 LEU A C 1
ATOM 459 O O . LEU A 1 68 ? 14.39120 -37.41232 -27.06048 1.000 55.92556 64 LEU A O 1
ATOM 464 N N . ASP A 1 69 ? 16.06158 -37.57826 -28.56694 1.000 67.86647 65 ASP A N 1
ATOM 465 C CA . ASP A 1 69 ? 15.70870 -38.92704 -29.00124 1.000 65.68770 65 ASP A CA 1
ATOM 466 C C . ASP A 1 69 ? 16.58883 -39.91508 -28.24074 1.000 78.27165 65 ASP A C 1
ATOM 467 O O . ASP A 1 69 ? 17.80036 -39.98939 -28.47621 1.000 77.48823 65 ASP A O 1
ATOM 472 N N . PHE A 1 70 ? 15.98351 -40.66656 -27.32157 1.000 85.76259 66 PHE A N 1
ATOM 473 C CA . PHE A 1 70 ? 16.71425 -41.57945 -26.45267 1.000 83.04333 66 PHE A CA 1
ATOM 474 C C . PHE A 1 70 ? 16.66818 -43.02672 -26.93286 1.000 91.81498 66 PHE A C 1
ATOM 475 O O . PHE A 1 70 ? 17.15243 -43.91606 -26.22542 1.000 94.61087 66 PHE A O 1
ATOM 483 N N . SER A 1 71 ? 16.10536 -43.28532 -28.11711 1.000 90.15985 67 SER A N 1
ATOM 484 C CA . SER A 1 71 ? 15.96107 -44.65481 -28.60203 1.000 92.43049 67 SER A CA 1
ATOM 485 C C . SER A 1 71 ? 17.29324 -45.32262 -28.91890 1.000 84.44746 67 SER A C 1
ATOM 486 O O . SER A 1 71 ? 17.31297 -46.53084 -29.17544 1.000 90.12391 67 SER A O 1
ATOM 489 N N . ASP A 1 72 ? 18.39607 -44.58181 -28.90784 1.000 72.77630 68 ASP A N 1
ATOM 490 C CA . ASP A 1 72 ? 19.68934 -45.16469 -29.22481 1.000 82.13130 68 ASP A CA 1
ATOM 491 C C . ASP A 1 72 ? 20.78273 -44.31302 -28.59825 1.000 87.34435 68 ASP A C 1
ATOM 492 O O . ASP A 1 72 ? 20.65366 -43.08991 -28.49982 1.000 89.94510 68 ASP A O 1
ATOM 497 N N . ALA A 1 73 ? 21.86114 -44.98032 -28.17643 1.000 80.78248 69 ALA A N 1
ATOM 498 C CA . ALA A 1 73 ? 22.95221 -44.28575 -27.49910 1.000 78.36641 69 ALA A CA 1
ATOM 499 C C . ALA A 1 73 ? 23.61249 -43.25673 -28.40945 1.000 83.41462 69 ALA A C 1
ATOM 500 O O . ALA A 1 73 ? 23.95185 -42.15348 -27.96400 1.000 91.26990 69 ALA A O 1
ATOM 502 N N . GLU A 1 74 ? 23.81296 -43.59879 -29.68613 1.000 93.49498 70 GLU A N 1
ATOM 503 C CA . GLU A 1 74 ? 24.40009 -42.63696 -30.61438 1.000 84.55397 70 GLU A CA 1
ATOM 504 C C . GLU A 1 74 ? 23.44091 -41.48815 -30.89691 1.000 84.77792 70 GLU A C 1
ATOM 505 O O . GLU A 1 74 ? 23.85783 -40.32675 -30.94774 1.000 82.81518 70 GLU A O 1
ATOM 511 N N . SER A 1 75 ? 22.15278 -41.78947 -31.08299 1.000 81.31397 71 SER A N 1
ATOM 512 C CA . SER A 1 75 ? 21.18361 -40.73149 -31.35156 1.000 76.17676 71 SER A CA 1
ATOM 513 C C . SER A 1 75 ? 21.04237 -39.79768 -30.15350 1.000 77.15538 71 SER A C 1
ATOM 514 O O . SER A 1 7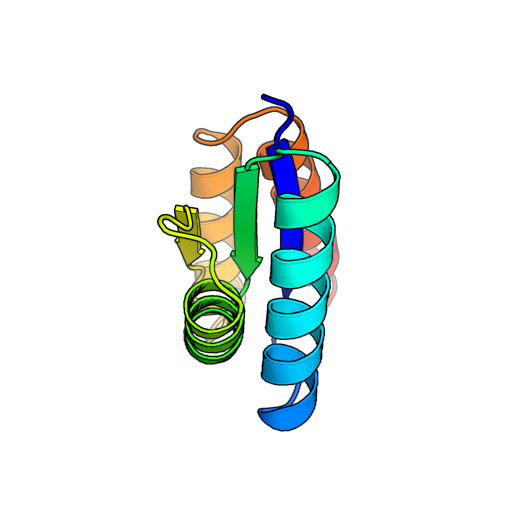5 ? 20.91716 -38.57788 -30.31945 1.000 67.90162 71 SER A O 1
ATOM 517 N N . ALA A 1 76 ? 21.07805 -40.35028 -28.93637 1.000 71.56061 72 ALA A N 1
ATOM 518 C CA . ALA A 1 76 ? 21.03021 -39.51419 -27.74044 1.000 63.00009 72 ALA A CA 1
ATOM 519 C C . ALA A 1 76 ? 22.27649 -38.64924 -27.60321 1.000 62.03089 72 ALA A C 1
ATOM 520 O O . ALA A 1 76 ? 22.19238 -37.52639 -27.09633 1.000 63.45923 72 ALA A O 1
ATOM 522 N N . LEU A 1 77 ? 23.43372 -39.14196 -28.05155 1.000 59.92795 73 LEU A N 1
ATOM 523 C CA . LEU A 1 77 ? 24.66653 -38.37453 -27.90103 1.000 52.24234 73 LEU A CA 1
ATOM 524 C C . LEU A 1 77 ? 24.71704 -37.19608 -28.86850 1.000 64.60824 73 LEU A C 1
ATOM 525 O O . LEU A 1 77 ? 25.11173 -36.09075 -28.47569 1.000 59.43546 73 LEU A O 1
ATOM 530 N N . LYS A 1 78 ? 24.33070 -37.40563 -30.13756 1.000 77.35387 74 LYS A N 1
ATOM 531 C CA . LYS A 1 78 ? 24.22736 -36.27635 -31.06268 1.000 70.01878 74 LYS A CA 1
ATOM 532 C C . LYS A 1 78 ? 23.16111 -35.29324 -30.60165 1.000 57.74362 74 LYS A C 1
ATOM 533 O O . LYS A 1 78 ? 23.33122 -34.07486 -30.73091 1.000 58.81172 74 LYS A O 1
ATOM 539 N N . ALA A 1 79 ? 22.05106 -35.80756 -30.06429 1.000 69.22061 75 ALA A N 1
ATOM 540 C CA . ALA A 1 79 ? 20.97893 -34.93801 -29.58750 1.000 64.57762 75 ALA A CA 1
ATOM 541 C C . ALA A 1 79 ? 21.44929 -34.05307 -28.44003 1.000 64.24232 75 ALA A C 1
ATOM 542 O O . ALA A 1 79 ? 21.07846 -32.87581 -28.36017 1.000 61.42047 75 ALA A O 1
ATOM 544 N N . ALA A 1 80 ? 22.25975 -34.60560 -27.53410 1.000 64.19598 76 ALA A N 1
ATOM 545 C CA . ALA A 1 80 ? 22.79871 -33.80405 -26.44275 1.000 53.08296 76 ALA A CA 1
ATOM 546 C C . ALA A 1 80 ? 23.77688 -32.75861 -26.96277 1.000 59.16027 76 ALA A C 1
ATOM 547 O O . ALA A 1 80 ? 23.83040 -31.63730 -26.44274 1.000 58.86196 76 ALA A O 1
ATOM 549 N N . GLU A 1 81 ? 24.55160 -33.10454 -27.99391 0.858 53.10746 77 GLU A N 1
ATOM 550 C CA . GLU A 1 81 ? 25.50281 -32.15564 -28.56417 0.858 57.19338 77 GLU A CA 1
ATOM 551 C C . GLU A 1 81 ? 24.79265 -30.93610 -29.13804 0.858 55.31764 77 GLU A C 1
ATOM 552 O O . GLU A 1 81 ? 25.28315 -29.80648 -29.02046 0.858 55.37858 77 GLU A O 1
ATOM 558 N N . VAL A 1 82 ? 23.63407 -31.14735 -29.76326 1.000 53.01539 78 VAL A N 1
ATOM 559 C CA . VAL A 1 82 ? 22.86084 -30.03071 -30.30026 1.000 66.33028 78 VAL A CA 1
ATOM 560 C C . VAL A 1 82 ? 22.35983 -29.14534 -29.16940 1.000 63.49149 78 VAL A C 1
ATOM 561 O O . VAL A 1 82 ? 22.46702 -27.91240 -29.22265 1.000 63.87907 78 VAL A O 1
ATOM 565 N N . ALA A 1 83 ? 21.80970 -29.76306 -28.12135 1.000 71.52413 79 ALA A N 1
ATOM 566 C CA . ALA A 1 83 ? 21.27001 -29.00535 -27.00076 1.000 65.11759 79 ALA A CA 1
ATOM 567 C C . ALA A 1 83 ? 22.34667 -28.24803 -26.23208 1.000 59.32189 79 ALA A C 1
ATOM 568 O O . ALA A 1 83 ? 22.03247 -27.23604 -25.60303 1.000 65.78018 79 ALA A O 1
ATOM 570 N N . GLU A 1 84 ? 23.60166 -28.70764 -26.25982 1.000 59.34927 80 GLU A N 1
ATOM 571 C CA . GLU A 1 84 ? 24.67887 -27.90086 -25.69369 1.000 56.70614 80 GLU A CA 1
ATOM 572 C C . GLU A 1 84 ? 24.94832 -26.67290 -26.55014 1.000 63.59867 80 GLU A C 1
ATOM 573 O O . GLU A 1 84 ? 25.28170 -25.60585 -26.02320 1.000 78.05900 80 GLU A O 1
ATOM 579 N N . ASP A 1 85 ? 24.82095 -26.80633 -27.87312 1.000 58.66581 81 ASP A N 1
ATOM 580 C CA . ASP A 1 85 ? 25.09874 -25.68020 -28.75929 1.000 69.22882 81 ASP A CA 1
ATOM 581 C C . ASP A 1 85 ? 24.01976 -24.60753 -28.64194 1.000 63.10276 81 ASP A C 1
ATOM 582 O O . ASP A 1 85 ? 24.32513 -23.41148 -28.57797 1.000 82.00789 81 ASP A O 1
ATOM 587 N N . GLU A 1 86 ? 22.75274 -25.01180 -28.61284 1.000 70.87782 82 GLU A N 1
ATOM 588 C CA . GLU A 1 86 ? 21.66559 -24.09298 -28.30563 1.000 68.80027 82 GLU A CA 1
ATOM 589 C C . GLU A 1 86 ? 21.46816 -24.05060 -26.78799 1.000 82.97890 82 GLU A C 1
ATOM 590 O O . GLU A 1 86 ? 22.23294 -24.64513 -26.02492 1.000 91.57580 82 GLU A O 1
ATOM 596 N N . GLY A 1 87 ? 20.44728 -23.33493 -26.32650 1.000 82.41139 83 GLY A N 1
ATOM 597 C CA . GLY A 1 87 ? 20.10709 -23.34534 -24.91330 1.000 80.32629 83 GLY A CA 1
ATOM 598 C C . GLY A 1 87 ? 21.03434 -22.55773 -24.00602 1.000 78.02283 83 GLY A C 1
ATOM 599 O O . GLY A 1 87 ? 22.23691 -22.45273 -24.27298 1.000 49.64344 83 GLY A O 1
ATOM 600 N N . ASP A 1 88 ? 20.48875 -22.01978 -22.91555 1.000 72.95393 84 ASP A N 1
ATOM 601 C CA . ASP A 1 88 ? 21.25822 -21.19573 -21.98951 1.000 62.85510 84 ASP A CA 1
ATOM 602 C C . ASP A 1 88 ? 22.26426 -22.06298 -21.22722 1.000 66.20076 84 ASP A C 1
ATOM 603 O O . ASP A 1 88 ? 22.51364 -23.22664 -21.55690 1.000 59.79908 84 ASP A O 1
ATOM 608 N N . GLU A 1 89 ? 22.85187 -21.49542 -20.17427 1.000 69.38647 85 GLU A N 1
ATOM 609 C CA . GLU A 1 89 ? 23.90097 -22.21110 -19.45799 1.000 70.34589 85 GLU A CA 1
ATOM 610 C C . GLU A 1 89 ? 23.33952 -23.40236 -18.68812 1.000 67.45967 85 GLU A C 1
ATOM 611 O O . GLU A 1 89 ? 23.98953 -24.45184 -18.59374 1.000 53.89603 85 GLU A O 1
ATOM 617 N N . GLU A 1 90 ? 22.13013 -23.26847 -18.14216 1.000 50.80484 86 GLU A N 1
ATOM 618 C CA . GLU A 1 90 ? 21.52904 -24.39153 -17.43366 1.000 59.48015 86 GLU A CA 1
ATOM 619 C C . GLU A 1 90 ? 21.12458 -25.49867 -18.40232 1.000 56.84753 86 GLU A C 1
ATOM 620 O O . GLU A 1 90 ? 21.24970 -26.68773 -18.08059 1.000 58.21352 86 GLU A O 1
ATOM 626 N N . VAL A 1 91 ? 20.64352 -25.13182 -19.59436 1.000 53.48405 87 VAL A N 1
ATOM 627 C CA . VAL A 1 91 ? 20.32603 -26.14025 -20.60216 1.000 46.77044 87 VAL A CA 1
ATOM 628 C C . VAL A 1 91 ? 21.59465 -26.85785 -21.05450 1.000 49.55884 87 VAL A C 1
ATOM 629 O O . VAL A 1 91 ? 21.62156 -28.09030 -21.16173 1.000 47.80883 87 VAL A O 1
ATOM 633 N N . ALA A 1 92 ? 22.66995 -26.10523 -21.31119 1.000 51.80848 88 ALA A N 1
ATOM 634 C CA . ALA A 1 92 ? 23.94540 -26.73037 -21.65298 1.000 45.16671 88 ALA A CA 1
ATOM 635 C C . ALA A 1 92 ? 24.43535 -27.65560 -20.54542 1.000 57.45994 88 ALA A C 1
ATOM 636 O O . ALA A 1 92 ? 25.03955 -28.69704 -20.83014 1.000 56.61631 88 ALA A O 1
ATOM 638 N N . GLU A 1 93 ? 24.18203 -27.29378 -19.28316 1.000 52.45355 89 GLU A N 1
ATOM 639 C CA . GLU A 1 93 ? 24.61650 -28.11798 -18.15857 1.000 47.13655 89 GLU A CA 1
ATOM 640 C C . GLU A 1 93 ? 23.86552 -29.44247 -18.11935 1.000 52.16177 89 GLU A C 1
ATOM 641 O O . GLU A 1 93 ? 24.47239 -30.50649 -17.94233 1.000 49.04323 89 GLU A O 1
ATOM 647 N N . VAL A 1 94 ? 22.53860 -29.39300 -18.26035 1.000 47.97714 90 VAL A N 1
ATOM 648 C CA . VAL A 1 94 ? 21.73136 -30.61042 -18.29895 1.000 56.82189 90 VAL A CA 1
ATOM 649 C C . VAL A 1 94 ? 22.17849 -31.51671 -19.44185 1.000 54.24487 90 VAL A C 1
ATOM 650 O O . VAL A 1 94 ? 22.22301 -32.74641 -19.30244 1.000 42.99884 90 VAL A O 1
ATOM 654 N N . ALA A 1 95 ? 22.52128 -30.92298 -20.58585 1.000 54.89911 91 ALA A N 1
ATOM 655 C CA . ALA A 1 95 ? 22.91229 -31.71793 -21.74409 1.000 50.23083 91 ALA A CA 1
ATOM 656 C C . ALA A 1 95 ? 24.26228 -32.39100 -21.52732 1.000 56.89291 91 ALA A C 1
ATOM 657 O O . ALA A 1 95 ? 24.45871 -33.54559 -21.92823 1.000 50.75916 91 ALA A O 1
ATOM 659 N N . ARG A 1 96 ? 25.19999 -31.69401 -20.88203 1.000 58.01528 92 ARG A N 1
ATOM 660 C CA . ARG A 1 96 ? 26.47448 -32.31750 -20.54332 1.000 52.39419 92 ARG A CA 1
ATOM 661 C C . ARG A 1 96 ? 26.28733 -33.48117 -19.57341 1.000 56.06642 92 ARG A C 1
ATOM 662 O O . ARG A 1 96 ? 26.93617 -34.52375 -19.72457 1.000 58.53553 92 ARG A O 1
ATOM 670 N N . GLU A 1 97 ? 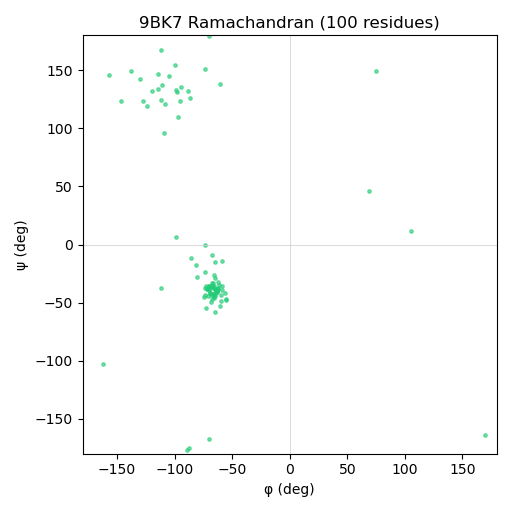25.39629 -33.33191 -18.58091 1.000 55.35644 93 GLU A N 1
ATOM 671 C CA . GLU A 1 97 ? 25.12510 -34.43563 -17.65767 1.000 56.79557 93 GLU A CA 1
ATOM 672 C C . GLU A 1 97 ? 24.54721 -35.64245 -18.38834 1.000 63.95123 93 GLU A C 1
ATOM 673 O O . GLU A 1 97 ? 24.86067 -36.78941 -18.04716 1.000 57.88867 93 GLU A O 1
ATOM 679 N N . ILE A 1 98 ? 23.68842 -35.40688 -19.38691 1.000 72.35866 94 ILE A N 1
ATOM 680 C CA . ILE A 1 98 ? 23.11224 -36.51795 -20.14109 1.000 66.56732 94 ILE A CA 1
ATOM 681 C C . ILE A 1 98 ? 24.17501 -37.17921 -21.00969 1.000 59.76659 94 ILE A C 1
ATOM 682 O O . ILE A 1 98 ? 24.20671 -38.40803 -21.14743 1.000 57.70339 94 ILE A O 1
ATOM 687 N N . ALA A 1 99 ? 25.06433 -36.37952 -21.60620 1.000 53.62037 95 ALA A N 1
ATOM 688 C CA . ALA A 1 99 ? 26.13123 -36.94862 -22.42439 1.000 62.96618 95 ALA A CA 1
ATOM 689 C C . ALA A 1 99 ? 27.05210 -37.83748 -21.60118 1.000 69.99504 95 ALA A C 1
ATOM 690 O O . ALA A 1 99 ? 27.58023 -38.82939 -22.11552 1.000 68.63512 95 ALA A O 1
ATOM 692 N N . GLU A 1 100 ? 27.24959 -37.50578 -20.32377 1.000 79.06015 96 GLU A N 1
ATOM 693 C CA . GLU A 1 100 ? 28.11224 -38.31171 -19.46920 1.000 68.18914 96 GLU A CA 1
ATOM 694 C C . GLU A 1 100 ? 27.43239 -39.61572 -19.07173 1.000 70.67024 96 GLU A C 1
ATOM 695 O O . GLU A 1 100 ? 28.05055 -40.68540 -19.11376 1.000 75.27807 96 GLU A O 1
ATOM 701 N N . GLU A 1 101 ? 26.15856 -39.54307 -18.67871 0.899 58.98204 97 GLU A N 1
ATOM 702 C CA . GLU A 1 101 ? 25.43668 -40.75197 -18.29789 0.899 67.75416 97 GLU A CA 1
ATOM 703 C C . GLU A 1 101 ? 25.23020 -41.67030 -19.49780 0.899 86.94452 97 GLU A C 1
ATOM 704 O O . GLU A 1 101 ? 25.29197 -42.89768 -19.36234 0.899 87.06608 97 GLU A O 1
ATOM 710 N N . ILE A 1 102 ? 24.99086 -41.09456 -20.68158 1.000 79.82465 98 ILE A N 1
ATOM 711 C CA . ILE A 1 102 ? 24.82735 -41.90671 -21.88487 1.000 79.77220 98 ILE A CA 1
ATOM 712 C C . ILE A 1 102 ? 26.14839 -42.56008 -22.26590 1.000 83.98333 98 ILE A C 1
ATOM 713 O O . ILE A 1 102 ? 26.19315 -43.75072 -22.60209 1.000 80.77451 98 ILE A O 1
ATOM 718 N N . LYS A 1 103 ? 27.24631 -41.79879 -22.20504 1.000 74.95694 99 LYS A N 1
ATOM 719 C CA . LYS A 1 103 ? 28.56961 -42.33096 -22.51390 1.000 72.99290 99 LYS A CA 1
ATOM 720 C C . LYS A 1 103 ? 28.95989 -43.50218 -21.61830 1.000 99.62629 99 LYS A C 1
ATOM 721 O O . LYS A 1 103 ? 29.92100 -44.21037 -21.93881 1.000 105.86219 99 LYS A O 1
ATOM 727 N N . ALA A 1 104 ? 28.25029 -43.72070 -20.51233 1.000 94.47022 100 ALA A N 1
ATOM 728 C CA . ALA A 1 104 ? 28.50757 -44.83434 -19.60737 1.000 89.02321 100 ALA A CA 1
ATOM 729 C C . ALA A 1 104 ? 27.39955 -45.87536 -19.59891 1.000 96.40926 100 ALA A C 1
ATOM 730 O O . ALA A 1 104 ? 27.68596 -47.06905 -19.49417 1.000 110.79986 100 ALA A O 1
ATOM 732 N N . GLY A 1 105 ? 26.13931 -45.45732 -19.70370 1.000 97.85710 101 GLY A N 1
ATOM 733 C CA . GLY A 1 105 ? 25.02473 -46.38609 -19.68531 1.000 83.38746 101 GLY A CA 1
ATOM 734 C C . GLY A 1 105 ? 23.74488 -45.79536 -20.24232 1.000 110.38883 101 GLY A C 1
ATOM 735 O O . GLY A 1 105 ? 23.58655 -45.67858 -21.46184 1.000 115.95442 101 GLY A O 1
ATOM 736 N N . GLY A 1 106 ? 22.82430 -45.41809 -19.35937 1.000 105.62844 102 GLY A N 1
ATOM 737 C CA . GLY A 1 106 ? 21.56014 -44.83507 -19.77287 1.000 86.54989 102 GLY A CA 1
ATOM 738 C C . GLY A 1 106 ? 20.42793 -45.11073 -18.80235 1.000 87.00990 102 GLY A C 1
ATOM 739 O O . GLY A 1 106 ? 19.34713 -44.53318 -18.91550 1.000 92.42238 102 GLY A O 1
#

Secondary structure (DSSP, 8-state):
--EEEEE--TT--HHHHHHHHHHHHHHHHHHT-EEEEEEEHHHHHHHHHHHHHTT-S--EEEEE--SSHHHHHHHHHHHHHSS-HHHHHHHHHHHHHHHH--

Nearest PDB structures (foldseek):
  9bk7-assembly1_A  TM=1.010E+00  e=4.047E-19  synthetic construct
  5b1y-assembly1_A  TM=5.302E-01  e=2.359E-02  Aeropyrum pernix K1
  5jc8-assembly1_B  TM=5.164E-01  e=2.893E-01  Paraburkholderia xenovorans LB400
  8i0e-assembly1_A  TM=4.622E-01  e=7.408E-01  Scutellaria baicalensis
  4cvh-assembly1_A-2  TM=4.720E-01  e=1.013E+00  Homo sapiens

Solvent-accessible surface area: 5836 Å² total; per-residue (Å²): 114,144,51,50,28,14,78,1,31,58,100,35,77,130,115,78,0,32,9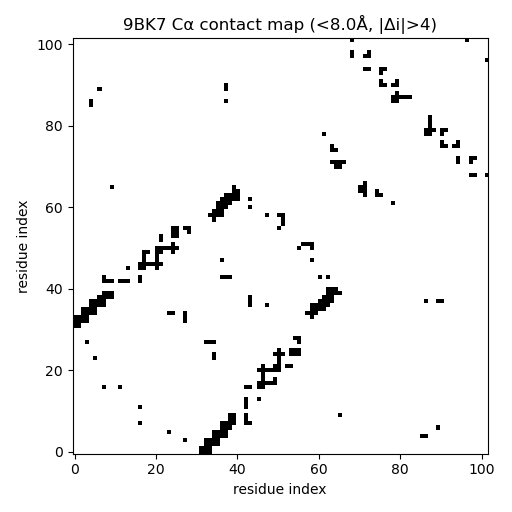5,55,0,111,114,16,0,115,64,3,88,94,72,44,28,132,2,14,0,0,0,9,64,117,29,1,112,14,0,38,93,12,0,72,135,18,42,12,120,102,22,53,60,48,71,7,78,48,99,71,59,113,24,2,54,116,22,0,124,88,5,61,133,102,30,68,148,90,1,8,60,7,0,115,62,5,7,111,95,21,136,95,52,91

B-factor: mean 67.5, std 17.35, range [29.66, 142.21]